Protein AF-A0A6B2LX57-F1 (afdb_monomer)

Radius of gyration: 11.18 Å; Cα contacts (8 Å, |Δi|>4): 30; chains: 1; bounding box: 32×17×28 Å

InterPro domains:
  IPR003822 Paired amphipathic helix [PF02671] (5-49)
  IPR003822 Paired amphipathic helix [PS51477] (1-52)
  IPR036600 Paired amphipathic helix superfamily [G3DSA:1.20.1160.11] (1-50)
  IPR036600 Paired amphipathic helix superfamily [SSF47762] (2-51)
  IPR039774 Transcriptional regulatory protein Sin3-like [PTHR12346] (1-56)

Foldseek 3Di:
DDPVVLVVQLVVLVVCCVVVVDDLVSSLVSQCVSCPVPVVSLVVVQVVDPPPSRDD

Organism: NCBI:txid1963864

Sequence (56 aa):
MDKPEVYNKFLDVMKDFKSQTIDTPGVIARVKILFQGHKDLILGFNTFLPSGFRIT

Structure (mmCIF, N/CA/C/O backbone):
data_AF-A0A6B2LX57-F1
#
_entry.id   AF-A0A6B2LX57-F1
#
loop_
_atom_site.group_PDB
_atom_site.id
_atom_site.type_symbol
_atom_site.label_atom_id
_atom_site.label_alt_id
_atom_site.label_comp_id
_atom_site.label_asym_id
_atom_site.label_entity_id
_atom_site.label_seq_id
_atom_site.pdbx_PDB_ins_code
_atom_site.Cartn_x
_atom_site.Cartn_y
_atom_site.Cartn_z
_atom_site.occupancy
_atom_site.B_iso_or_equiv
_atom_site.auth_seq_id
_atom_site.auth_comp_id
_atom_site.auth_asym_id
_atom_site.auth_atom_id
_atom_site.pdbx_PDB_model_num
ATOM 1 N N . MET A 1 1 ? 19.090 -4.453 -12.013 1.00 50.66 1 MET A N 1
ATOM 2 C CA . MET A 1 1 ? 19.470 -3.336 -11.128 1.00 50.66 1 MET A CA 1
ATOM 3 C C . MET A 1 1 ? 18.506 -3.377 -9.966 1.00 50.66 1 MET A C 1
ATOM 5 O O . MET A 1 1 ? 17.370 -2.937 -10.122 1.00 50.66 1 MET A O 1
ATOM 9 N N . ASP A 1 2 ? 18.906 -4.013 -8.868 1.00 64.69 2 ASP A N 1
ATOM 10 C CA . ASP A 1 2 ? 18.143 -3.968 -7.624 1.00 64.69 2 ASP A CA 1
ATOM 11 C C . ASP A 1 2 ? 17.853 -2.511 -7.256 1.00 64.69 2 ASP A C 1
ATOM 13 O O . ASP A 1 2 ? 18.720 -1.647 -7.390 1.00 64.69 2 ASP A O 1
ATOM 17 N N . LYS A 1 3 ? 16.614 -2.230 -6.842 1.00 71.69 3 LYS A N 1
ATOM 18 C CA . LYS A 1 3 ? 16.192 -0.913 -6.350 1.00 71.69 3 LYS A CA 1
ATOM 19 C C . LYS A 1 3 ? 16.100 -0.976 -4.822 1.00 71.69 3 LYS A C 1
ATOM 21 O O . LYS A 1 3 ? 14.985 -1.057 -4.297 1.00 71.69 3 LYS A O 1
ATOM 26 N N . PRO A 1 4 ? 17.233 -0.950 -4.093 1.00 84.88 4 PRO A N 1
ATOM 27 C CA . PRO A 1 4 ? 17.231 -1.041 -2.633 1.00 84.88 4 PRO A CA 1
ATOM 28 C C . PRO A 1 4 ? 16.385 0.065 -1.992 1.00 84.88 4 PRO A C 1
ATOM 30 O O . PRO A 1 4 ? 15.774 -0.149 -0.953 1.00 84.88 4 PRO A O 1
ATOM 33 N N . GLU A 1 5 ? 16.255 1.220 -2.648 1.00 87.31 5 GLU A N 1
ATOM 34 C CA . GLU A 1 5 ? 15.385 2.309 -2.198 1.00 87.31 5 GLU A CA 1
ATOM 35 C C . GLU A 1 5 ? 13.896 1.939 -2.161 1.00 87.31 5 GLU A C 1
ATOM 37 O O . GLU A 1 5 ? 13.194 2.339 -1.236 1.00 87.31 5 GLU A O 1
ATOM 42 N N . VAL A 1 6 ? 13.396 1.178 -3.144 1.00 88.69 6 VAL A N 1
ATOM 43 C CA . VAL A 1 6 ? 11.985 0.747 -3.180 1.00 88.69 6 VAL A CA 1
ATOM 44 C C . VAL A 1 6 ? 11.725 -0.261 -2.068 1.00 88.69 6 VAL A C 1
ATOM 46 O O . VAL A 1 6 ? 10.721 -0.161 -1.366 1.00 88.69 6 VAL A O 1
ATOM 49 N N . TYR A 1 7 ? 12.663 -1.187 -1.866 1.00 89.75 7 TYR A N 1
ATOM 50 C CA . TYR A 1 7 ? 12.602 -2.157 -0.779 1.00 89.75 7 TYR A CA 1
ATOM 51 C C . TYR A 1 7 ? 12.632 -1.478 0.599 1.00 89.75 7 TYR A C 1
ATOM 53 O O . TYR A 1 7 ? 11.777 -1.752 1.437 1.00 89.75 7 TYR A O 1
ATOM 61 N N . ASN A 1 8 ? 13.549 -0.531 0.816 1.00 93.62 8 ASN A N 1
ATOM 62 C CA . ASN A 1 8 ? 13.638 0.213 2.074 1.00 93.62 8 ASN A CA 1
ATOM 63 C C . ASN A 1 8 ? 12.363 1.021 2.348 1.00 93.62 8 ASN A C 1
ATOM 65 O O . ASN A 1 8 ? 11.811 0.930 3.441 1.00 93.62 8 ASN A O 1
ATOM 69 N N . LYS A 1 9 ? 11.827 1.724 1.339 1.00 94.31 9 LYS A N 1
ATOM 70 C CA . LYS A 1 9 ? 10.548 2.442 1.467 1.00 94.31 9 LYS A CA 1
ATOM 71 C C . LYS A 1 9 ? 9.392 1.503 1.807 1.00 94.31 9 LYS A C 1
ATOM 73 O O . LYS A 1 9 ? 8.542 1.862 2.615 1.00 94.31 9 LYS A O 1
ATOM 78 N N . PHE A 1 10 ? 9.356 0.304 1.224 1.00 93.38 10 PHE A N 1
ATOM 79 C CA . PHE A 1 10 ? 8.342 -0.693 1.566 1.00 93.38 10 PHE A CA 1
ATOM 80 C C . PHE A 1 10 ? 8.462 -1.133 3.031 1.00 93.38 10 PHE A C 1
ATOM 82 O O . PHE A 1 10 ? 7.462 -1.163 3.747 1.00 93.38 10 PHE A O 1
ATOM 89 N N . LEU A 1 11 ? 9.681 -1.413 3.506 1.00 94.75 11 LEU A N 1
ATOM 90 C CA . LEU A 1 11 ? 9.914 -1.757 4.909 1.00 94.75 11 LEU A CA 1
ATOM 91 C C . LEU A 1 11 ? 9.485 -0.639 5.860 1.00 94.75 11 LEU A C 1
ATOM 93 O O . LEU A 1 11 ? 8.914 -0.933 6.906 1.00 94.75 11 LEU A O 1
ATOM 97 N N . ASP A 1 12 ? 9.723 0.622 5.509 1.00 96.19 12 ASP A N 1
ATOM 98 C CA . ASP A 1 12 ? 9.310 1.754 6.339 1.00 96.19 12 ASP A CA 1
ATOM 99 C C . ASP A 1 12 ? 7.780 1.873 6.420 1.00 96.19 12 ASP A C 1
ATOM 101 O O . ASP A 1 12 ? 7.245 2.056 7.510 1.00 96.19 12 ASP A O 1
ATOM 105 N N . VAL A 1 13 ? 7.052 1.629 5.322 1.00 95.69 13 VAL A N 1
ATOM 106 C CA . VAL A 1 13 ? 5.578 1.533 5.353 1.00 95.69 13 VAL A CA 1
ATOM 107 C C . VAL A 1 13 ? 5.109 0.422 6.300 1.00 95.69 13 VAL A C 1
ATOM 109 O O . VAL A 1 13 ? 4.180 0.625 7.080 1.00 95.69 13 VAL A O 1
ATOM 112 N N . MET A 1 14 ? 5.760 -0.744 6.273 1.00 94.00 14 MET A N 1
ATOM 113 C CA . MET A 1 14 ? 5.405 -1.863 7.154 1.00 94.00 14 MET A CA 1
ATOM 114 C C . MET A 1 14 ? 5.737 -1.585 8.627 1.00 94.00 14 MET A C 1
ATOM 116 O O . MET A 1 14 ? 4.994 -2.015 9.512 1.00 94.00 14 MET A O 1
ATOM 120 N N . LYS A 1 15 ? 6.827 -0.859 8.909 1.00 96.50 15 LYS A N 1
ATOM 121 C CA . LYS A 1 15 ? 7.165 -0.406 10.267 1.00 96.50 15 LYS A CA 1
ATOM 122 C C . LYS A 1 15 ? 6.117 0.568 10.793 1.00 96.50 15 LYS A C 1
ATOM 124 O O . LYS A 1 15 ? 5.623 0.331 11.890 1.00 96.50 15 LYS A O 1
ATOM 129 N N . ASP A 1 16 ? 5.738 1.572 10.002 1.00 96.75 16 ASP A N 1
ATOM 130 C CA . ASP A 1 16 ? 4.727 2.570 10.376 1.00 96.75 16 ASP A CA 1
ATOM 131 C C . ASP A 1 16 ? 3.363 1.923 10.659 1.00 96.75 16 ASP A C 1
ATOM 133 O O . ASP A 1 16 ? 2.635 2.343 11.559 1.00 96.75 16 ASP A O 1
ATOM 137 N N . PHE A 1 17 ? 3.009 0.872 9.912 1.00 94.56 17 PHE A N 1
ATOM 138 C CA . PHE A 1 17 ? 1.804 0.088 10.181 1.00 94.56 17 PHE A CA 1
ATOM 139 C C . PHE A 1 17 ? 1.912 -0.682 11.502 1.00 94.56 17 PHE A C 1
ATOM 141 O O . PHE A 1 17 ? 0.995 -0.664 12.322 1.00 94.56 17 PHE A O 1
ATOM 148 N N . LYS A 1 18 ? 3.060 -1.328 11.751 1.00 92.94 18 LYS A N 1
ATOM 149 C CA . LYS A 1 18 ? 3.306 -2.093 12.982 1.00 92.94 18 LYS A CA 1
ATOM 150 C C . LYS A 1 18 ? 3.370 -1.201 14.227 1.00 92.94 18 LYS A C 1
ATOM 152 O O . LYS A 1 18 ? 2.958 -1.644 15.295 1.00 92.94 18 LYS A O 1
ATOM 157 N N . SER A 1 19 ? 3.860 0.033 14.104 1.00 97.19 19 SER A N 1
ATOM 158 C CA . SER A 1 19 ? 3.857 1.041 15.172 1.00 97.19 19 SER A CA 1
ATOM 159 C C . SER A 1 19 ? 2.518 1.767 15.323 1.00 97.19 19 SER A C 1
ATOM 161 O O . SER A 1 19 ? 2.430 2.684 16.135 1.00 97.19 19 SER A O 1
ATOM 163 N N . GLN A 1 20 ? 1.488 1.380 14.557 1.00 94.75 20 GLN A N 1
ATOM 164 C CA . GLN A 1 20 ? 0.165 2.018 14.535 1.00 94.75 20 GLN A CA 1
ATOM 165 C C . GLN A 1 20 ? 0.204 3.509 14.154 1.00 94.75 20 GLN A C 1
ATOM 167 O O . GLN A 1 20 ? -0.717 4.264 14.456 1.00 94.75 20 GLN A O 1
ATOM 172 N N . THR A 1 21 ? 1.269 3.945 13.478 1.00 96.62 21 THR A N 1
ATOM 173 C CA . THR A 1 21 ? 1.415 5.310 12.957 1.00 96.62 21 THR A CA 1
ATOM 174 C C . THR A 1 21 ? 0.535 5.529 11.728 1.00 96.62 21 THR A C 1
ATOM 176 O O . THR A 1 21 ? 0.048 6.635 11.504 1.00 96.62 21 THR A O 1
ATOM 179 N N . ILE A 1 22 ? 0.315 4.472 10.943 1.00 95.19 22 ILE A N 1
ATOM 180 C CA . ILE A 1 22 ? -0.655 4.440 9.847 1.00 95.19 22 ILE A CA 1
ATOM 181 C C . ILE A 1 22 ? -1.564 3.219 9.984 1.00 95.19 22 ILE A C 1
ATOM 183 O O . ILE A 1 22 ? -1.167 2.186 10.520 1.00 95.19 22 ILE A O 1
ATOM 187 N N . ASP A 1 23 ? -2.780 3.339 9.470 1.00 93.19 23 ASP A N 1
ATOM 188 C CA . ASP A 1 23 ? -3.772 2.274 9.407 1.00 93.19 23 ASP A CA 1
ATOM 189 C C . ASP A 1 23 ? -3.763 1.571 8.035 1.00 93.19 23 ASP A C 1
ATOM 191 O O . ASP A 1 23 ? -2.946 1.861 7.154 1.00 93.19 23 ASP A O 1
ATOM 195 N N . THR A 1 24 ? -4.669 0.611 7.839 1.00 90.56 24 THR A N 1
ATOM 196 C CA . THR A 1 24 ? -4.784 -0.147 6.583 1.00 90.56 24 THR A CA 1
ATOM 197 C C . THR A 1 24 ? -4.992 0.757 5.351 1.00 90.56 24 THR A C 1
ATOM 199 O O . THR A 1 24 ? -4.253 0.580 4.378 1.00 90.56 24 THR A O 1
ATOM 202 N N . PRO A 1 25 ? -5.904 1.754 5.360 1.00 92.62 25 PRO A N 1
ATOM 203 C CA . PRO A 1 25 ? -5.971 2.778 4.314 1.00 92.62 25 PRO A CA 1
ATOM 204 C C . PRO A 1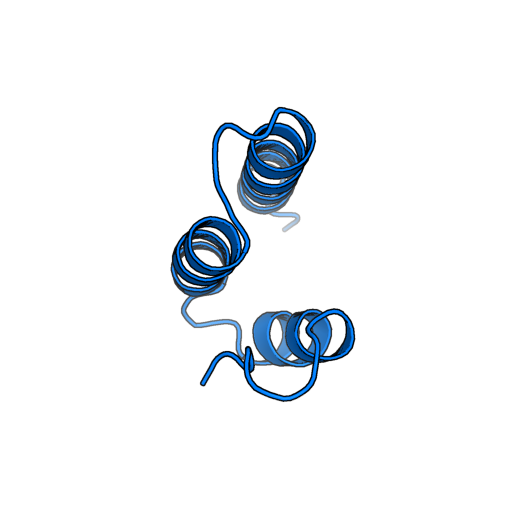 25 ? -4.638 3.496 4.052 1.00 92.62 25 PRO A C 1
ATOM 206 O O . PRO A 1 25 ? -4.250 3.666 2.892 1.00 92.62 25 PRO A O 1
ATOM 209 N N . GLY A 1 26 ? -3.909 3.878 5.106 1.00 94.56 26 GLY A N 1
ATOM 210 C CA . GLY A 1 26 ? -2.604 4.528 4.991 1.00 94.56 26 GLY A CA 1
ATOM 211 C C . GLY A 1 26 ? -1.546 3.656 4.307 1.00 94.56 26 GLY A C 1
ATOM 212 O O . GLY A 1 26 ? -0.821 4.136 3.431 1.00 94.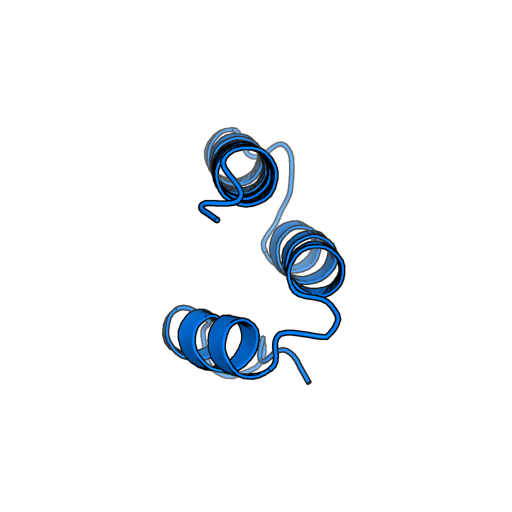56 26 GLY A O 1
ATOM 213 N N . VAL A 1 27 ? -1.492 2.363 4.641 1.00 94.56 27 VAL A N 1
ATOM 214 C CA . VAL A 1 27 ? -0.609 1.393 3.968 1.00 94.56 27 VAL A CA 1
ATOM 215 C C . VAL A 1 27 ? -0.943 1.301 2.484 1.00 94.56 27 VAL A C 1
ATOM 217 O O . VAL A 1 27 ? -0.051 1.414 1.645 1.00 94.56 27 VAL A O 1
ATOM 220 N N . ILE A 1 28 ? -2.226 1.153 2.148 1.00 93.19 28 ILE A N 1
ATOM 221 C CA . ILE A 1 28 ? -2.696 1.029 0.762 1.00 93.19 28 ILE A CA 1
ATOM 222 C C . ILE A 1 28 ? -2.297 2.248 -0.069 1.00 93.19 28 ILE A C 1
ATOM 224 O O . ILE A 1 28 ? -1.749 2.094 -1.162 1.00 93.19 28 ILE A O 1
ATOM 228 N N . ALA A 1 29 ? -2.522 3.457 0.452 1.00 94.69 29 ALA A N 1
ATOM 229 C CA . ALA A 1 29 ? -2.173 4.692 -0.241 1.00 94.69 29 ALA A CA 1
ATOM 230 C C . ALA A 1 29 ? -0.665 4.775 -0.535 1.00 94.69 29 ALA A C 1
ATOM 232 O O . ALA A 1 29 ? -0.264 5.081 -1.660 1.00 94.69 29 ALA A O 1
ATOM 233 N N . ARG A 1 30 ? 0.181 4.445 0.450 1.00 95.19 30 ARG A N 1
ATOM 234 C CA . ARG A 1 30 ? 1.641 4.488 0.288 1.00 95.19 30 ARG A CA 1
ATOM 235 C C . ARG A 1 30 ? 2.160 3.406 -0.656 1.00 95.19 30 ARG A C 1
ATOM 237 O O . ARG A 1 30 ? 2.999 3.705 -1.502 1.00 95.19 30 ARG A O 1
ATOM 244 N N . VAL A 1 31 ? 1.636 2.183 -0.570 1.00 93.94 31 VAL A N 1
ATOM 245 C CA . VAL A 1 31 ? 2.007 1.078 -1.470 1.00 93.94 31 VAL A CA 1
ATOM 246 C C . VAL A 1 31 ? 1.579 1.369 -2.911 1.00 93.94 31 VAL A C 1
ATOM 248 O O . VAL A 1 31 ? 2.350 1.112 -3.836 1.00 93.94 31 VAL A O 1
ATOM 251 N N . LYS A 1 32 ? 0.403 1.979 -3.119 1.00 92.56 32 LYS A N 1
ATOM 252 C CA . LYS A 1 32 ? -0.072 2.382 -4.452 1.00 92.56 32 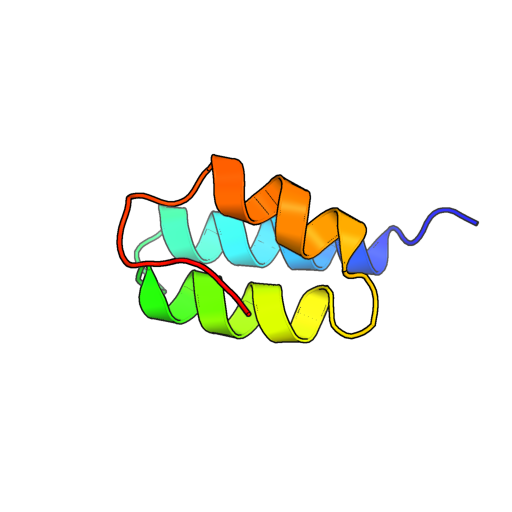LYS A CA 1
ATOM 253 C C . LYS A 1 32 ? 0.892 3.351 -5.140 1.00 92.56 32 LYS A C 1
ATOM 255 O O . LYS A 1 32 ? 1.151 3.204 -6.332 1.00 92.56 32 LYS A O 1
ATOM 260 N N . ILE A 1 33 ? 1.426 4.319 -4.394 1.00 93.94 33 ILE A N 1
ATOM 261 C CA . ILE A 1 33 ? 2.419 5.275 -4.902 1.00 93.94 33 ILE A CA 1
ATOM 262 C C . ILE A 1 33 ? 3.769 4.581 -5.110 1.00 93.94 33 ILE A C 1
ATOM 264 O O . ILE A 1 33 ? 4.399 4.748 -6.151 1.00 93.94 33 ILE A O 1
ATOM 268 N N . LEU A 1 34 ? 4.209 3.771 -4.143 1.00 94.31 34 LEU A N 1
ATOM 269 C CA . LEU A 1 34 ? 5.515 3.114 -4.179 1.00 94.31 34 LEU A CA 1
ATOM 270 C C . LEU A 1 34 ? 5.672 2.162 -5.372 1.00 94.31 34 LEU 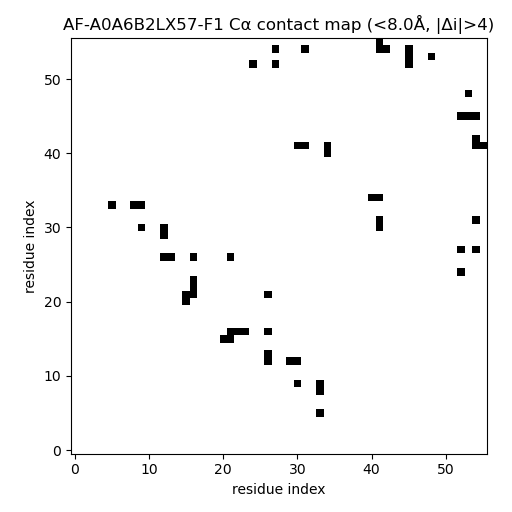A C 1
ATOM 272 O O . LEU A 1 34 ? 6.745 2.095 -5.969 1.00 94.31 34 LEU A O 1
ATOM 276 N N . PHE A 1 35 ? 4.603 1.450 -5.729 1.00 92.94 35 PHE A N 1
ATOM 277 C CA . PHE A 1 35 ? 4.571 0.517 -6.856 1.00 92.94 35 PHE A CA 1
ATOM 278 C C . PHE A 1 35 ? 3.864 1.094 -8.087 1.00 92.94 35 PHE A C 1
ATOM 280 O O . PHE A 1 35 ? 3.433 0.348 -8.969 1.00 92.94 35 PHE A O 1
ATOM 287 N N . GLN A 1 36 ? 3.753 2.421 -8.193 1.00 91.12 36 GLN A N 1
ATOM 288 C CA . GLN A 1 36 ? 3.190 3.056 -9.378 1.00 91.12 36 GLN 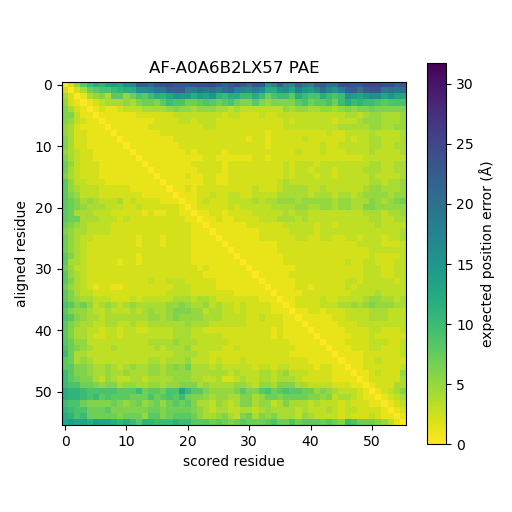A CA 1
ATOM 289 C C . GLN A 1 36 ? 3.976 2.635 -10.633 1.00 91.12 36 GLN A C 1
ATOM 291 O O . GLN A 1 36 ? 5.201 2.712 -10.679 1.00 91.12 36 GLN A O 1
ATOM 296 N N . GLY A 1 37 ? 3.260 2.158 -11.656 1.00 89.12 37 GLY A N 1
ATOM 297 C CA . GLY A 1 37 ? 3.859 1.614 -12.883 1.00 89.12 37 GLY A CA 1
ATOM 298 C C . GLY A 1 37 ? 4.280 0.139 -12.802 1.00 89.12 37 GLY A C 1
ATOM 299 O O . GLY A 1 37 ? 4.584 -0.447 -13.837 1.00 89.12 37 GLY A O 1
ATOM 300 N N . HIS A 1 38 ? 4.217 -0.486 -11.622 1.00 90.56 38 HIS A N 1
ATOM 301 C CA . HIS A 1 38 ? 4.573 -1.888 -11.372 1.00 90.56 38 HIS A CA 1
ATOM 302 C C . HIS A 1 38 ? 3.329 -2.711 -10.988 1.00 90.56 38 HIS A C 1
ATOM 304 O O . HIS A 1 38 ? 3.071 -3.009 -9.820 1.00 90.56 38 HIS A O 1
ATOM 310 N N . LYS A 1 39 ? 2.504 -3.047 -11.992 1.00 89.62 39 LYS A N 1
ATOM 311 C CA . LYS A 1 39 ? 1.213 -3.742 -11.797 1.00 89.62 39 LYS A CA 1
ATOM 312 C C . LYS A 1 39 ? 1.358 -5.138 -11.183 1.00 89.62 39 LYS A C 1
ATOM 314 O O . LYS A 1 39 ? 0.468 -5.579 -10.465 1.00 89.62 39 LYS A O 1
ATOM 319 N N . ASP A 1 40 ? 2.460 -5.816 -11.471 1.00 92.12 40 ASP A N 1
ATOM 320 C CA . ASP A 1 40 ? 2.845 -7.116 -10.926 1.00 92.12 40 ASP A CA 1
ATOM 321 C C . ASP A 1 40 ? 3.017 -7.068 -9.402 1.00 92.12 40 ASP A C 1
ATOM 323 O O . ASP A 1 40 ? 2.448 -7.896 -8.689 1.00 92.12 40 ASP A O 1
ATOM 327 N N . LEU A 1 41 ? 3.704 -6.042 -8.891 1.00 91.81 41 LEU A N 1
ATOM 328 C CA . LEU A 1 41 ? 3.894 -5.846 -7.452 1.00 91.81 41 LEU A CA 1
ATOM 329 C C . LEU A 1 41 ? 2.584 -5.486 -6.745 1.00 91.81 41 LEU A C 1
ATOM 331 O O . LEU A 1 41 ? 2.307 -5.999 -5.663 1.00 91.81 41 LEU A O 1
ATOM 335 N N . ILE A 1 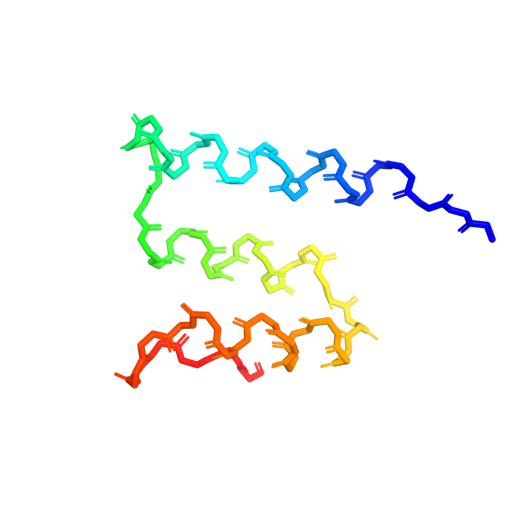42 ? 1.740 -4.657 -7.368 1.00 92.94 42 ILE A N 1
ATOM 336 C CA . ILE A 1 42 ? 0.404 -4.334 -6.839 1.00 92.94 42 ILE A CA 1
ATOM 337 C C . ILE A 1 42 ? -0.477 -5.589 -6.784 1.00 92.94 42 ILE A C 1
ATOM 339 O O . ILE A 1 42 ? -1.186 -5.812 -5.802 1.00 92.94 42 ILE A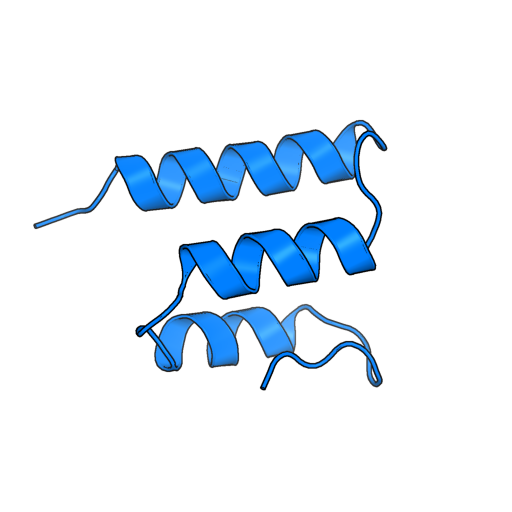 O 1
ATOM 343 N N . LEU A 1 43 ? -0.432 -6.428 -7.822 1.00 91.69 43 LEU A N 1
ATOM 344 C CA . LEU A 1 43 ? -1.186 -7.678 -7.861 1.00 91.69 43 LEU A CA 1
ATOM 345 C C . LEU A 1 43 ? -0.724 -8.647 -6.769 1.00 91.69 43 LEU A C 1
ATOM 347 O O . LEU A 1 43 ? -1.569 -9.204 -6.072 1.00 91.69 43 LEU A O 1
ATOM 351 N N . GLY A 1 44 ? 0.590 -8.799 -6.588 1.00 91.75 44 GLY A N 1
ATOM 352 C CA . GLY A 1 44 ? 1.153 -9.583 -5.490 1.00 91.75 44 GLY A CA 1
ATOM 353 C C . GLY A 1 44 ? 0.768 -9.021 -4.122 1.00 91.75 44 GLY A C 1
ATOM 354 O O . GLY A 1 44 ? 0.444 -9.777 -3.218 1.00 91.75 44 GLY A O 1
ATOM 355 N N . PHE A 1 45 ? 0.714 -7.698 -3.959 1.00 92.06 45 PHE A N 1
ATOM 356 C CA . PHE A 1 45 ? 0.303 -7.101 -2.689 1.00 92.06 45 PHE A CA 1
ATOM 357 C C . PHE A 1 45 ? -1.181 -7.344 -2.368 1.00 92.06 45 PHE A C 1
ATOM 359 O O . PHE A 1 45 ? -1.537 -7.585 -1.216 1.00 92.06 45 PHE A O 1
ATOM 366 N N . ASN A 1 46 ? -2.051 -7.355 -3.383 1.00 91.25 46 ASN A N 1
ATOM 367 C CA . ASN A 1 46 ? -3.483 -7.612 -3.213 1.00 91.25 46 ASN A CA 1
ATOM 368 C C . ASN A 1 46 ? -3.798 -8.979 -2.582 1.00 91.25 46 ASN A C 1
ATOM 370 O O . ASN A 1 46 ? -4.863 -9.118 -1.989 1.00 91.25 46 ASN A O 1
ATOM 374 N N . THR A 1 47 ? -2.904 -9.973 -2.664 1.00 90.81 47 THR A N 1
ATOM 375 C CA . THR A 1 47 ? -3.113 -11.281 -2.014 1.00 90.81 47 THR A CA 1
ATOM 376 C C . THR A 1 47 ? -2.983 -11.220 -0.493 1.00 90.81 47 THR A C 1
ATOM 378 O O . THR A 1 47 ? -3.454 -12.121 0.193 1.00 90.81 47 THR A O 1
ATOM 381 N N . PHE A 1 48 ? -2.345 -10.174 0.038 1.00 87.31 48 PHE A N 1
ATOM 382 C CA . PHE A 1 48 ? -2.193 -9.944 1.476 1.00 87.31 48 PHE A CA 1
ATOM 383 C C . PHE A 1 48 ? -3.308 -9.068 2.060 1.00 87.31 48 PHE A C 1
ATOM 385 O O . PHE A 1 48 ? -3.374 -8.894 3.276 1.00 87.31 48 PHE A O 1
ATOM 392 N N . LEU A 1 49 ? -4.174 -8.500 1.214 1.00 88.50 49 LEU A N 1
ATOM 393 C CA . LEU A 1 49 ? -5.249 -7.611 1.639 1.00 88.50 49 LEU A CA 1
ATOM 394 C C . LEU A 1 49 ? -6.570 -8.380 1.797 1.00 88.50 49 LEU A C 1
ATOM 396 O O . LEU A 1 49 ? -6.904 -9.204 0.944 1.00 88.50 49 LEU A O 1
ATOM 400 N N . PRO A 1 50 ? -7.362 -8.096 2.847 1.00 88.00 50 PRO A N 1
ATOM 401 C CA . PRO A 1 50 ? -8.701 -8.653 2.978 1.00 88.00 50 PRO A CA 1
ATOM 402 C C . PRO A 1 50 ? -9.618 -8.222 1.827 1.00 88.00 50 PRO A C 1
ATOM 404 O O . PRO A 1 50 ? -9.449 -7.153 1.227 1.00 88.00 50 PRO A O 1
ATOM 407 N N . SER A 1 51 ? -10.654 -9.022 1.574 1.00 82.19 51 SER A N 1
ATOM 408 C CA . SER A 1 51 ? -11.735 -8.684 0.646 1.00 82.19 51 SER A CA 1
ATOM 409 C C . SER A 1 51 ? -12.315 -7.300 0.973 1.00 82.19 51 SER A C 1
ATOM 411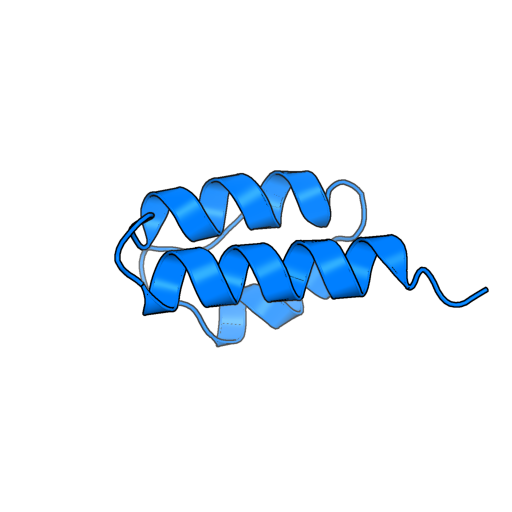 O O . SER A 1 51 ? -12.824 -7.086 2.068 1.00 82.19 51 SER A O 1
ATOM 413 N N . GLY A 1 52 ? -12.222 -6.360 0.026 1.00 85.31 52 GLY A N 1
ATOM 414 C CA . GLY A 1 52 ? -12.692 -4.973 0.182 1.00 85.31 52 GLY A CA 1
ATOM 415 C C . GLY A 1 52 ? -11.590 -3.907 0.178 1.00 85.31 52 GLY A C 1
ATOM 416 O O . GLY A 1 52 ? -11.888 -2.743 -0.060 1.00 85.31 52 GLY A O 1
ATOM 417 N N . PHE A 1 53 ? -10.321 -4.291 0.346 1.00 86.38 53 PHE A N 1
ATOM 418 C CA . PHE A 1 53 ? -9.183 -3.357 0.396 1.00 86.38 53 PHE A CA 1
ATOM 419 C C . PHE A 1 53 ? -8.297 -3.372 -0.858 1.00 86.38 53 PHE A C 1
ATOM 421 O O . PHE A 1 53 ? -7.199 -2.822 -0.867 1.00 86.38 53 PHE A O 1
ATOM 428 N N . ARG A 1 54 ? -8.767 -4.010 -1.932 1.00 87.38 54 ARG A N 1
ATOM 429 C CA . ARG A 1 54 ? -7.997 -4.219 -3.161 1.00 87.38 54 ARG A CA 1
ATOM 430 C C . ARG A 1 54 ? -7.548 -2.897 -3.797 1.00 87.38 54 ARG A C 1
ATOM 432 O O . ARG A 1 54 ? -8.345 -1.987 -4.001 1.00 87.38 54 ARG A O 1
ATOM 439 N N . ILE A 1 55 ? -6.282 -2.849 -4.199 1.00 86.00 55 ILE A N 1
ATOM 440 C CA . ILE A 1 55 ? -5.663 -1.751 -4.944 1.00 86.00 55 ILE A CA 1
ATOM 441 C C . ILE A 1 55 ? -5.859 -1.986 -6.451 1.00 86.00 55 ILE A C 1
ATOM 443 O O . ILE A 1 55 ? -5.499 -3.052 -6.963 1.00 86.00 55 ILE A O 1
ATOM 447 N N . THR A 1 56 ? -6.422 -0.989 -7.145 1.00 80.56 56 THR A N 1
ATOM 448 C CA . THR A 1 56 ? -6.610 -0.936 -8.612 1.00 80.56 56 THR A CA 1
ATOM 449 C C . THR A 1 56 ? -5.742 0.128 -9.266 1.00 80.56 56 THR A C 1
ATOM 451 O O . THR A 1 56 ? -5.689 1.260 -8.708 1.00 80.56 56 THR A O 1
#

pLDDT: mean 90.12, std 7.8, range [50.66, 97.19]

Mean predicted aligned error: 3.76 Å

Nearest 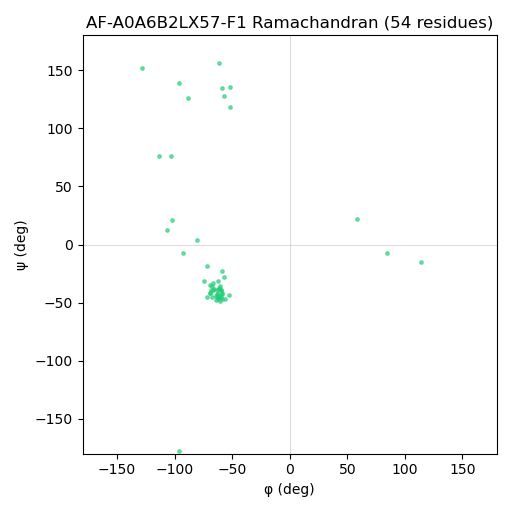PDB structures (foldseek):
  2cr7-assembly1_A  TM=8.265E-01  e=6.727E-04  Mus musculus
  6xaw-assembly1_A  TM=9.158E-01  e=9.720E-02  Saccharomyces cerevisiae S288C
  6xdj-assembly1_A  TM=7.978E-01  e=7.151E-02  Serratia sp. FS14
  6fdd-assembly2_B  TM=7.388E-01  e=4.511E-01  Mus musculus
  2ld7-assembly1_B  TM=8.088E-01  e=9.425E-01  Mus musculus

Solvent-accessible surface area (backbone atoms only — not comparable to full-atom values): 3489 Å² total; per-residue (Å²): 130,87,58,66,67,61,54,50,54,50,51,51,50,54,48,35,43,75,70,65,75,34,54,72,70,51,46,51,57,52,51,53,62,75,38,60,95,36,65,69,60,48,56,60,50,40,76,78,44,62,95,89,67,71,80,132

Secondary structure (DSSP, 8-state):
---HHHHHHHHHHHHHHHTTSS-HHHHHHHHHHHTTT-HHHHHHHHTTSPTT----